Protein AF-A0A7S0AQM5-F1 (afdb_monomer)

Sequence (144 aa):
NDPLATKLRKLFSTRGVDLSGVPFLYSSQKPQRKLLPLSDEQRLNPEEFGNVAGFRLRVMPVLGTQPALAGITLAMQALVEMGKCADMRPRPAPPPKRATVEAYLERMRKREARRAGGRVCRLDVTVAEASFLVQDVWHGRSAL

Organism: NCBI:txid73915

Foldseek 3Di:
DDPVVVVVVVVCVVVVHDCPPPDDDDDPDDDPDDDDDDDPVCVVPQQVPDPDHPDGRPPDVPPDPVVVVVVVVVVVVVVCVVVVPPDPDPDQDPQDDLVVLVVVVVVVQVVVCVVVVNPRDPPPADSVNSSCCCGVVQSVHDPD

pLDDT: mean 80.96, std 8.83, range [55.22, 93.25]

Structure (mmCIF, N/CA/C/O backbone):
data_AF-A0A7S0AQM5-F1
#
_entry.id   AF-A0A7S0AQM5-F1
#
loop_
_atom_site.group_PDB
_atom_site.id
_atom_site.type_symbol
_atom_site.label_atom_id
_atom_site.label_alt_id
_atom_site.label_comp_id
_atom_site.label_asym_id
_atom_site.label_entity_id
_atom_site.label_seq_id
_atom_site.pdbx_PDB_ins_code
_atom_site.Cartn_x
_atom_site.Cartn_y
_atom_site.Cartn_z
_atom_site.occupancy
_atom_site.B_iso_or_equiv
_atom_site.auth_seq_id
_atom_site.auth_comp_id
_atom_site.auth_asym_id
_atom_site.auth_atom_id
_atom_site.pdbx_PDB_model_num
ATOM 1 N N . ASN A 1 1 ? 1.525 1.355 1.816 1.00 61.94 1 ASN A N 1
ATOM 2 C CA . ASN A 1 1 ? 1.233 2.216 2.988 1.00 61.94 1 ASN A CA 1
ATOM 3 C C . ASN A 1 1 ? -0.112 1.884 3.625 1.00 61.94 1 ASN A C 1
ATOM 5 O O . ASN A 1 1 ? -0.770 2.781 4.128 1.00 61.94 1 ASN A O 1
ATOM 9 N N . ASP A 1 2 ? -0.495 0.606 3.664 1.00 74.62 2 ASP A N 1
ATOM 10 C CA . ASP A 1 2 ? -1.769 0.183 4.241 1.00 74.62 2 ASP A CA 1
ATOM 11 C C . ASP A 1 2 ? -1.514 -0.868 5.341 1.00 74.62 2 ASP A C 1
ATOM 13 O O . ASP A 1 2 ? -1.117 -2.006 5.042 1.00 74.62 2 ASP A O 1
ATOM 17 N N . PRO A 1 3 ? -1.667 -0.488 6.625 1.00 79.62 3 PRO A N 1
ATOM 18 C CA . PRO A 1 3 ? -1.512 -1.406 7.745 1.00 79.62 3 PRO A CA 1
ATOM 19 C C . PRO A 1 3 ? -2.530 -2.550 7.730 1.00 79.62 3 PRO A C 1
ATOM 21 O O . PRO A 1 3 ? -2.193 -3.649 8.170 1.00 79.62 3 PRO A O 1
ATOM 24 N N . LEU A 1 4 ? -3.747 -2.314 7.228 1.00 82.94 4 LEU A N 1
ATOM 25 C CA . LEU A 1 4 ? -4.797 -3.326 7.161 1.00 82.94 4 LEU A CA 1
ATOM 26 C C . LEU A 1 4 ? -4.429 -4.395 6.136 1.00 82.94 4 LEU A C 1
ATOM 28 O O . LEU A 1 4 ? -4.359 -5.567 6.495 1.00 82.94 4 LEU A O 1
ATOM 32 N N . ALA A 1 5 ? -4.081 -3.999 4.909 1.00 82.06 5 ALA A N 1
ATO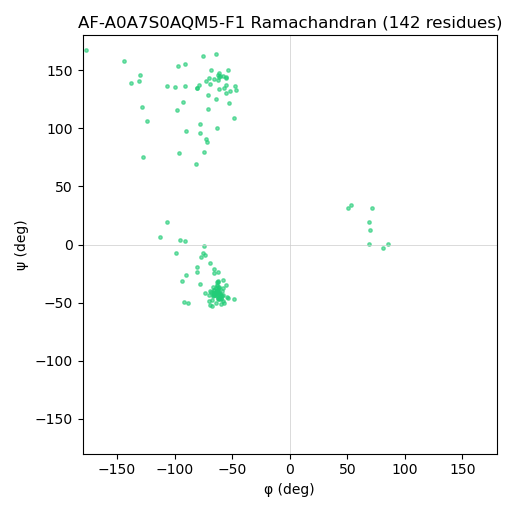M 33 C CA . ALA A 1 5 ? -3.661 -4.943 3.870 1.00 82.06 5 ALA A CA 1
ATOM 34 C C . ALA A 1 5 ? -2.447 -5.787 4.305 1.00 82.06 5 ALA A C 1
ATOM 36 O O . ALA A 1 5 ? -2.374 -6.985 4.040 1.00 82.06 5 ALA A O 1
ATOM 37 N N . THR A 1 6 ? -1.507 -5.178 5.036 1.00 82.94 6 THR A N 1
ATOM 38 C CA . THR A 1 6 ? -0.337 -5.885 5.586 1.00 82.94 6 THR A CA 1
ATOM 39 C C . THR A 1 6 ? -0.734 -6.906 6.657 1.00 82.94 6 THR A C 1
ATOM 41 O O . THR A 1 6 ? -0.192 -8.011 6.683 1.00 82.94 6 THR A O 1
ATOM 44 N N . LYS A 1 7 ? -1.674 -6.558 7.546 1.00 87.25 7 LYS A N 1
ATOM 45 C CA . LYS A 1 7 ? -2.203 -7.481 8.561 1.00 87.25 7 LYS A CA 1
ATOM 46 C C . LYS A 1 7 ? -2.990 -8.626 7.927 1.00 87.25 7 LYS A C 1
ATOM 48 O O . LYS A 1 7 ? -2.780 -9.764 8.330 1.00 87.25 7 LYS A O 1
ATOM 53 N N . LEU A 1 8 ? -3.833 -8.337 6.934 1.00 88.06 8 LEU A N 1
ATOM 54 C CA . LEU A 1 8 ? -4.602 -9.349 6.209 1.00 88.06 8 LEU A CA 1
ATOM 55 C C . LEU A 1 8 ? -3.672 -10.351 5.524 1.00 88.06 8 LEU A C 1
ATOM 57 O O . LEU A 1 8 ? -3.789 -11.540 5.792 1.00 88.06 8 LEU A O 1
ATOM 61 N N . ARG A 1 9 ? -2.682 -9.890 4.747 1.00 85.00 9 ARG A N 1
ATOM 62 C CA . ARG A 1 9 ? -1.698 -10.788 4.112 1.00 85.00 9 ARG A CA 1
ATOM 63 C C . ARG A 1 9 ? -1.015 -11.718 5.113 1.00 85.00 9 ARG A C 1
ATOM 65 O O . ARG A 1 9 ? -0.946 -12.918 4.877 1.00 85.00 9 ARG A O 1
ATOM 72 N N . LYS A 1 10 ? -0.567 -11.190 6.259 1.00 87.62 10 LYS A N 1
ATOM 73 C CA . LYS A 1 10 ? 0.024 -12.015 7.326 1.00 87.62 10 LYS A CA 1
ATOM 74 C C . LYS A 1 10 ? -0.968 -13.032 7.885 1.00 87.62 10 LYS A C 1
ATOM 76 O O . LYS A 1 10 ? -0.608 -14.192 8.025 1.00 87.62 10 LYS A O 1
ATOM 81 N N . LEU A 1 11 ? -2.195 -12.607 8.185 1.00 91.06 11 LEU A N 1
ATOM 82 C CA . LEU A 1 11 ? -3.239 -13.473 8.730 1.00 91.06 11 LEU A CA 1
ATOM 83 C C . LEU A 1 11 ? -3.570 -14.632 7.778 1.00 91.06 11 LEU A C 1
ATOM 85 O O . LEU A 1 11 ? -3.626 -15.783 8.206 1.00 91.06 11 LEU A O 1
ATOM 89 N N . PHE A 1 12 ? -3.760 -14.345 6.492 1.00 90.12 12 PHE A N 1
ATOM 90 C CA . PHE A 1 12 ? -4.061 -15.367 5.490 1.00 90.12 12 PHE A CA 1
ATOM 91 C C . PHE A 1 12 ? -2.867 -16.289 5.238 1.00 90.12 12 PHE A C 1
ATOM 93 O O . PHE A 1 12 ? -3.039 -17.505 5.239 1.00 90.12 12 PHE A O 1
ATOM 100 N N . SER A 1 13 ? -1.652 -15.738 5.177 1.00 87.06 13 SER A N 1
ATOM 101 C CA . SER A 1 13 ? -0.421 -16.528 5.084 1.00 87.06 13 SER A CA 1
ATOM 102 C C . SER A 1 13 ? -0.265 -17.496 6.264 1.00 87.06 13 SER A C 1
ATOM 104 O O . SER A 1 13 ? 0.014 -18.671 6.049 1.00 87.06 13 SER A O 1
ATOM 106 N N . THR A 1 14 ? -0.542 -17.064 7.502 1.00 91.50 14 THR A N 1
ATOM 107 C CA . THR A 1 14 ? -0.510 -17.964 8.674 1.00 91.50 14 THR A CA 1
ATOM 108 C C . TH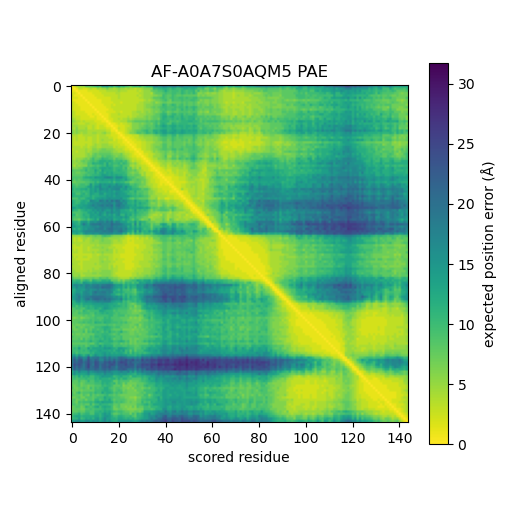R A 1 14 ? -1.577 -19.056 8.645 1.00 91.50 14 THR A C 1
ATOM 110 O O . THR A 1 14 ? -1.425 -20.071 9.314 1.00 91.50 14 THR A O 1
ATOM 113 N N . ARG A 1 15 ? -2.653 -18.860 7.877 1.00 93.25 15 ARG A N 1
ATOM 114 C CA . ARG A 1 15 ? -3.730 -19.840 7.689 1.00 93.25 15 ARG A CA 1
ATOM 115 C C . ARG A 1 15 ? -3.542 -20.699 6.435 1.00 93.25 15 ARG A C 1
ATOM 117 O O . ARG A 1 15 ? -4.426 -21.485 6.125 1.00 93.25 15 ARG A O 1
ATOM 124 N N . GLY A 1 16 ? -2.429 -20.541 5.713 1.00 91.81 16 GLY A N 1
ATOM 125 C CA . GLY A 1 16 ? -2.159 -21.276 4.475 1.00 91.81 16 GLY A CA 1
ATOM 126 C C . GLY A 1 16 ? -3.060 -20.884 3.299 1.00 91.81 16 GLY A C 1
ATOM 127 O O . GLY A 1 16 ? -3.193 -21.658 2.359 1.00 91.81 16 GLY A O 1
ATOM 128 N N . VAL A 1 17 ? -3.694 -19.708 3.346 1.00 90.19 17 VAL A N 1
ATOM 129 C CA . VAL A 1 17 ? -4.556 -19.211 2.264 1.00 90.19 17 VAL A CA 1
ATOM 130 C C . VAL A 1 17 ? -3.730 -18.351 1.315 1.00 90.19 17 VAL A C 1
ATOM 132 O O . VAL A 1 17 ? -3.144 -17.349 1.739 1.00 90.19 17 VAL A O 1
ATOM 135 N N . ASP A 1 18 ? -3.716 -18.725 0.037 1.00 85.69 18 ASP A N 1
ATOM 136 C CA . ASP A 1 18 ? -3.095 -17.929 -1.019 1.00 85.69 18 ASP A CA 1
ATOM 137 C C . ASP A 1 18 ? -4.029 -16.796 -1.477 1.00 85.69 18 ASP A C 1
ATOM 139 O O . ASP A 1 18 ? -5.224 -16.991 -1.690 1.00 85.69 18 ASP A O 1
ATOM 143 N N . LEU A 1 19 ? -3.466 -15.596 -1.611 1.00 82.50 19 LEU A N 1
ATOM 144 C CA . LEU A 1 19 ? -4.155 -14.386 -2.064 1.00 82.50 19 LEU A CA 1
ATOM 145 C C . LEU A 1 19 ? -3.653 -13.910 -3.435 1.00 82.50 19 LEU A C 1
ATOM 147 O O . LEU A 1 19 ? -4.040 -12.827 -3.870 1.00 82.50 19 LEU A O 1
ATOM 151 N N . SER A 1 20 ? -2.784 -14.674 -4.104 1.00 79.62 20 SER A N 1
ATOM 152 C CA . SER A 1 20 ? -2.159 -14.304 -5.381 1.00 79.62 20 SER A CA 1
ATOM 153 C C . SER A 1 20 ? -3.170 -13.947 -6.479 1.00 79.62 20 SER A C 1
ATOM 155 O O . SER A 1 20 ? -2.929 -13.020 -7.250 1.00 79.62 20 SER A O 1
ATOM 157 N N . GLY A 1 21 ? -4.322 -14.622 -6.507 1.00 79.19 21 GLY A N 1
ATOM 158 C CA . GLY A 1 21 ? -5.412 -14.370 -7.455 1.00 79.19 21 GLY A CA 1
ATOM 159 C C . GLY A 1 21 ? -6.473 -13.371 -6.985 1.00 79.19 21 GLY A C 1
ATOM 160 O O . GLY A 1 21 ? -7.460 -13.174 -7.685 1.00 79.19 21 GLY A O 1
ATOM 161 N N . VAL A 1 22 ? -6.323 -12.765 -5.802 1.00 83.69 22 VAL A N 1
ATOM 162 C CA . VAL A 1 22 ? -7.350 -11.880 -5.233 1.00 83.69 22 VAL A CA 1
ATOM 163 C C . VAL A 1 22 ? -6.999 -10.417 -5.522 1.00 83.69 22 VAL A C 1
ATOM 165 O O . VAL A 1 22 ? -5.997 -9.916 -4.994 1.00 83.69 22 VAL A O 1
ATOM 168 N N . PRO A 1 23 ? -7.810 -9.687 -6.315 1.00 80.38 23 PRO A N 1
ATOM 169 C CA . PRO A 1 23 ? -7.560 -8.278 -6.574 1.00 80.38 23 PRO A CA 1
ATOM 170 C C . PRO A 1 23 ? -7.711 -7.464 -5.286 1.00 80.38 23 PRO A C 1
ATOM 172 O O . PRO A 1 23 ? -8.583 -7.712 -4.452 1.00 80.38 23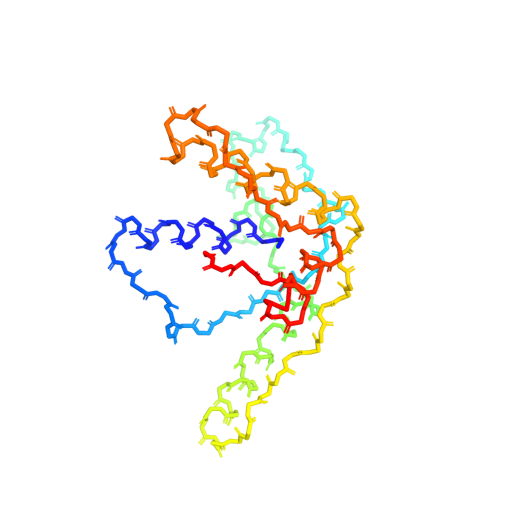 PRO A O 1
ATOM 175 N N . PHE A 1 24 ? -6.853 -6.458 -5.120 1.00 81.62 24 PHE A N 1
ATOM 176 C CA . PHE A 1 24 ? -6.891 -5.562 -3.971 1.00 81.62 24 PHE A CA 1
ATOM 177 C C . PHE A 1 24 ? -6.840 -4.106 -4.416 1.00 81.62 24 PHE A C 1
ATOM 179 O O . PHE A 1 24 ? -6.067 -3.724 -5.296 1.00 81.62 24 PHE A O 1
ATOM 186 N N . LEU A 1 25 ? -7.623 -3.273 -3.736 1.00 84.00 25 LEU A N 1
ATOM 187 C CA . LEU A 1 25 ? -7.591 -1.830 -3.898 1.00 84.00 25 LEU A CA 1
ATOM 188 C C . LEU A 1 25 ? -6.921 -1.189 -2.684 1.00 84.00 25 LEU A C 1
ATOM 190 O O . LEU A 1 25 ? -7.193 -1.554 -1.543 1.00 84.00 25 LEU A O 1
ATOM 194 N N . TYR A 1 26 ? -6.047 -0.217 -2.929 1.00 82.69 26 TYR A N 1
ATOM 195 C CA . TYR A 1 26 ? -5.402 0.561 -1.878 1.00 82.69 26 TYR A CA 1
ATOM 196 C C . TYR A 1 26 ? -5.209 2.010 -2.317 1.00 82.69 26 TYR A C 1
ATOM 198 O O . TYR A 1 26 ? -5.122 2.309 -3.507 1.00 82.69 26 TYR A O 1
ATOM 206 N N . SER A 1 27 ? -5.070 2.906 -1.340 1.00 79.62 27 SER A N 1
ATOM 207 C CA . SER A 1 27 ? -4.652 4.286 -1.581 1.00 79.62 27 SER A CA 1
ATOM 208 C C . SER A 1 27 ? -3.166 4.459 -1.268 1.00 79.62 27 SER A C 1
ATOM 210 O O . SER A 1 27 ? -2.656 3.979 -0.250 1.00 79.62 27 SER A O 1
ATOM 212 N N . SER A 1 28 ? -2.447 5.159 -2.145 1.00 77.19 28 SER A N 1
ATOM 213 C CA . SER A 1 28 ? -1.062 5.576 -1.897 1.00 77.19 28 SER A CA 1
ATOM 214 C C . SER A 1 28 ? -0.971 6.786 -0.956 1.00 77.19 28 SER A C 1
ATOM 216 O O . SER A 1 28 ? 0.122 7.099 -0.468 1.00 77.19 28 SER A O 1
ATOM 218 N N . GLN A 1 29 ? -2.103 7.440 -0.664 1.00 78.56 29 GLN A N 1
ATOM 219 C CA . GLN A 1 29 ? -2.183 8.608 0.205 1.00 78.56 29 GLN A CA 1
ATOM 220 C C . GLN A 1 29 ? -1.726 8.270 1.627 1.00 78.56 29 GLN A C 1
ATOM 222 O O . GLN A 1 29 ? -2.115 7.263 2.219 1.00 78.56 29 GLN A O 1
ATOM 227 N N . LYS A 1 30 ? -0.889 9.138 2.202 1.00 75.88 30 LYS A N 1
ATOM 228 C CA . LYS A 1 30 ? -0.484 9.018 3.605 1.00 75.88 30 LYS A CA 1
ATOM 229 C C . LYS A 1 30 ? -1.579 9.598 4.510 1.00 75.88 30 LYS A C 1
ATOM 231 O O . LYS A 1 30 ? -2.041 10.705 4.231 1.00 75.88 30 LYS A O 1
ATOM 236 N N . PRO A 1 3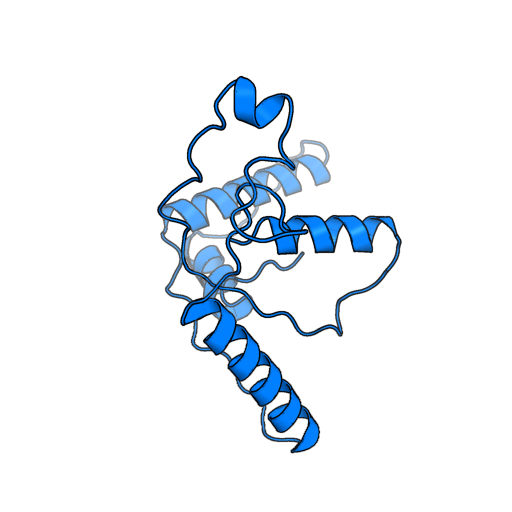1 ? -1.958 8.914 5.605 1.00 76.75 31 PRO A N 1
ATOM 237 C CA . PRO A 1 31 ? -2.907 9.463 6.565 1.00 76.75 31 PRO A CA 1
ATOM 238 C C . PRO A 1 31 ? -2.308 10.710 7.225 1.00 76.75 31 PRO A C 1
ATOM 240 O O . PRO A 1 31 ? -1.203 10.660 7.765 1.00 76.75 31 PRO A O 1
ATOM 243 N N . GLN A 1 32 ? -3.026 11.831 7.163 1.00 80.00 32 GLN A N 1
ATOM 244 C CA . GLN A 1 32 ? -2.546 13.114 7.692 1.00 80.00 32 GLN A CA 1
ATOM 245 C C . GLN A 1 32 ? -2.918 13.341 9.160 1.00 80.00 32 GLN A C 1
ATOM 247 O O . GLN A 1 32 ? -2.242 14.086 9.866 1.00 80.00 32 GLN A O 1
ATOM 252 N N . ARG A 1 33 ? -4.002 12.720 9.632 1.00 79.81 33 ARG A N 1
ATOM 253 C CA . ARG A 1 33 ? -4.545 12.922 10.978 1.00 79.81 33 ARG A CA 1
ATOM 254 C C . ARG A 1 33 ? -4.783 11.579 11.653 1.00 79.81 33 ARG A C 1
ATOM 256 O O . ARG A 1 33 ? -5.121 10.594 10.999 1.00 79.81 33 ARG A O 1
ATOM 263 N N . LYS A 1 34 ? -4.586 11.552 12.969 1.00 78.75 34 LYS A N 1
ATOM 264 C CA . LYS A 1 34 ? -4.986 10.437 13.830 1.00 78.75 34 LYS A CA 1
ATOM 265 C C . LYS A 1 34 ? -6.334 10.765 14.462 1.00 78.75 34 LYS A C 1
ATOM 267 O O . LYS A 1 34 ? -6.659 11.936 14.644 1.00 78.75 34 LYS A O 1
ATOM 272 N N . LEU A 1 35 ? -7.086 9.726 14.807 1.00 79.25 35 LEU A N 1
ATOM 273 C CA . LEU A 1 35 ? -8.291 9.866 15.618 1.00 79.25 35 LEU A CA 1
ATOM 274 C C . LEU A 1 35 ? -7.915 10.430 16.994 1.00 79.25 35 LEU A C 1
ATOM 276 O O . LEU A 1 35 ? -6.878 10.055 17.551 1.00 79.25 35 LEU A O 1
ATOM 280 N N . LEU A 1 36 ? -8.754 11.317 17.527 1.00 82.88 36 LEU A N 1
ATOM 281 C CA . LEU A 1 36 ? -8.564 11.890 18.859 1.00 82.88 36 LEU A CA 1
ATOM 282 C C . LEU A 1 36 ? -8.579 10.792 19.933 1.00 82.88 36 LEU A C 1
ATOM 284 O O . LEU A 1 36 ? -9.308 9.804 19.769 1.00 82.88 36 LEU A O 1
ATOM 288 N N . PRO A 1 37 ? -7.782 10.920 21.015 1.00 84.88 37 PRO A N 1
ATOM 289 C CA . PRO A 1 37 ? -7.831 10.007 22.156 1.00 84.88 37 PRO A CA 1
ATOM 290 C C . PRO A 1 37 ? -9.258 9.927 22.727 1.00 84.88 37 PRO A C 1
ATOM 292 O O . PRO A 1 37 ? -9.977 10.917 22.706 1.00 84.88 37 PRO A O 1
ATOM 295 N N . LEU A 1 38 ? -9.673 8.738 23.178 1.00 85.62 38 LEU A N 1
ATOM 296 C CA . LEU A 1 38 ? -10.924 8.578 23.919 1.00 85.62 38 LEU A CA 1
ATOM 297 C C . LEU A 1 38 ? -10.711 9.171 25.305 1.00 85.62 38 LEU A C 1
ATOM 299 O O . LEU A 1 38 ? -9.635 8.945 25.876 1.00 85.62 38 LEU A O 1
ATOM 303 N N . SER A 1 39 ? -11.725 9.858 25.824 1.00 88.25 39 SER A N 1
ATOM 304 C CA . SER A 1 39 ? -11.798 10.180 27.249 1.00 88.25 39 SER A CA 1
ATOM 305 C C . SER A 1 39 ? -11.918 8.899 28.082 1.00 88.25 39 SER A C 1
ATOM 307 O O . SER A 1 39 ? -12.227 7.827 27.552 1.00 88.25 39 SER A O 1
ATOM 309 N N . ASP A 1 40 ? -11.663 8.994 29.385 1.00 89.69 40 ASP A N 1
ATOM 310 C CA . ASP A 1 40 ? -11.753 7.835 30.279 1.00 89.69 40 ASP A CA 1
ATOM 311 C C . ASP A 1 40 ? -13.187 7.284 30.357 1.00 89.69 40 ASP A C 1
ATOM 313 O O . ASP A 1 40 ? -13.382 6.071 30.311 1.00 89.69 40 ASP A O 1
ATOM 317 N N . GLU A 1 41 ? -14.193 8.159 30.317 1.00 87.88 41 GLU A N 1
ATOM 318 C CA . GLU A 1 41 ? -15.615 7.788 30.235 1.00 87.88 41 GLU A CA 1
ATOM 319 C C . GLU A 1 41 ? -15.937 7.008 28.951 1.00 87.88 41 GLU A C 1
ATOM 321 O O . GLU A 1 41 ? -16.547 5.940 28.992 1.00 87.88 41 GLU A O 1
ATOM 326 N N . GLN A 1 42 ? -15.440 7.481 27.802 1.00 85.75 42 GLN A N 1
ATOM 327 C CA . GLN A 1 42 ? -15.623 6.812 26.509 1.00 85.75 42 GLN A CA 1
ATOM 328 C C . GLN A 1 42 ? -14.918 5.455 26.427 1.00 85.75 42 GLN A C 1
ATOM 330 O O . GLN A 1 42 ? -15.278 4.621 25.597 1.00 85.75 42 GLN A O 1
ATOM 335 N N . ARG A 1 43 ? -13.872 5.237 27.232 1.00 84.88 43 ARG A N 1
ATOM 336 C CA . ARG A 1 43 ? -13.206 3.932 27.328 1.00 84.88 43 ARG A CA 1
ATOM 337 C C . ARG A 1 43 ? -13.998 2.950 28.175 1.00 84.88 43 ARG A C 1
ATOM 339 O O . ARG A 1 43 ? -13.933 1.761 27.879 1.00 84.88 43 ARG A O 1
ATOM 346 N N . LEU A 1 44 ? -14.688 3.438 29.205 1.00 88.25 44 LEU A N 1
ATOM 347 C CA . LEU A 1 44 ? -15.465 2.609 30.118 1.00 88.25 44 LEU A CA 1
ATOM 348 C C . LEU A 1 44 ? -16.704 2.039 29.415 1.00 88.2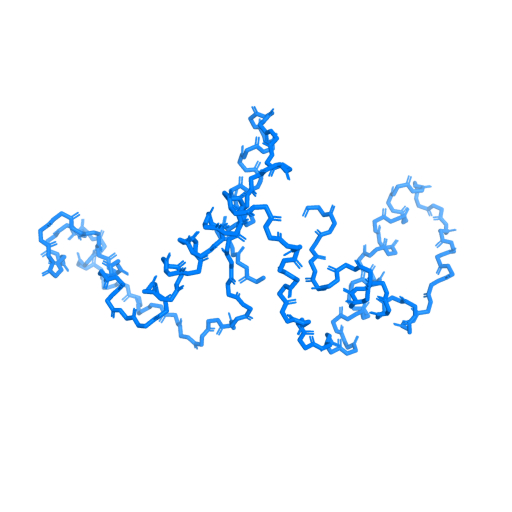5 44 LEU A C 1
ATOM 350 O O . LEU A 1 44 ? -16.886 0.826 29.428 1.00 88.25 44 LEU A O 1
ATOM 354 N N . ASN A 1 45 ? -17.464 2.894 28.716 1.00 85.50 45 ASN A N 1
ATOM 355 C CA . ASN A 1 45 ? -18.687 2.511 27.998 1.00 85.50 45 ASN A CA 1
ATOM 356 C C . ASN A 1 45 ? -18.670 2.960 26.523 1.00 85.50 45 ASN A C 1
ATOM 358 O O . ASN A 1 45 ? -19.374 3.894 26.141 1.00 85.50 45 ASN A O 1
ATOM 362 N N . PRO A 1 46 ? -17.909 2.299 25.632 1.00 81.19 46 PRO A N 1
ATOM 363 C CA . PRO A 1 46 ? -17.747 2.759 24.253 1.00 81.19 46 PRO A CA 1
ATOM 364 C C . PRO A 1 46 ? -19.010 2.645 23.383 1.00 81.19 46 PRO A C 1
ATOM 366 O O . PRO A 1 46 ? -19.063 3.197 22.283 1.00 81.19 46 PRO A O 1
ATOM 369 N N . GLU A 1 47 ? -20.002 1.876 23.820 1.00 80.88 47 GLU A N 1
ATOM 370 C CA . GLU A 1 47 ? -21.237 1.650 23.066 1.00 80.88 47 GLU A CA 1
ATOM 371 C C . GLU A 1 47 ? -22.231 2.810 23.228 1.00 80.88 47 GLU A C 1
ATOM 373 O O . GLU A 1 47 ? -23.030 3.060 22.330 1.00 80.88 47 GLU A O 1
ATOM 378 N N . GLU A 1 48 ? -22.122 3.579 24.317 1.00 81.88 48 GLU A N 1
ATOM 379 C CA . GLU A 1 48 ? -23.038 4.679 24.652 1.00 81.88 48 GLU A CA 1
ATOM 380 C C . GLU A 1 48 ? -22.732 5.980 23.894 1.00 81.88 48 GLU A C 1
ATOM 382 O O . GLU A 1 48 ? -23.603 6.834 23.752 1.00 81.88 48 GLU A O 1
ATOM 387 N N . PHE A 1 49 ? -21.516 6.134 23.359 1.00 80.19 49 PHE A N 1
ATOM 388 C CA . PHE A 1 49 ? -21.099 7.345 22.632 1.00 80.19 49 PHE A CA 1
ATOM 389 C C . PHE A 1 49 ? -21.014 7.136 21.110 1.00 80.19 49 PHE A C 1
ATOM 391 O O . PHE A 1 49 ? -20.321 7.879 20.408 1.00 80.19 49 PHE A O 1
ATOM 398 N N . GLY A 1 50 ? -21.665 6.098 20.578 1.00 74.81 50 GLY A N 1
ATOM 399 C CA . GLY A 1 50 ? -21.792 5.899 19.137 1.00 74.81 50 GLY A CA 1
ATOM 400 C C . GLY A 1 50 ? -22.746 6.926 18.518 1.00 74.81 50 GLY A C 1
ATOM 401 O O . GLY A 1 50 ? -23.884 7.053 18.950 1.00 74.81 50 GLY A O 1
ATOM 402 N N . ASN A 1 51 ? -22.317 7.626 17.461 1.00 72.88 51 ASN A N 1
ATOM 403 C CA . ASN A 1 51 ? -23.180 8.585 16.746 1.00 72.88 51 ASN A CA 1
ATOM 404 C C . ASN A 1 51 ? -24.415 7.922 16.101 1.00 72.88 51 ASN A C 1
ATOM 406 O O . ASN A 1 51 ? -25.390 8.599 15.791 1.00 72.88 51 ASN A O 1
ATOM 410 N N . VAL A 1 52 ? -24.341 6.615 15.832 1.00 74.31 52 VAL A N 1
ATOM 411 C CA . VAL A 1 52 ? -25.393 5.803 15.211 1.00 74.31 52 VAL A CA 1
ATOM 412 C C . VAL A 1 52 ? -25.466 4.475 15.961 1.00 74.31 52 VAL A C 1
ATOM 414 O O . VAL A 1 52 ? -24.426 3.893 16.283 1.00 74.31 52 VAL A O 1
ATOM 417 N N . ALA A 1 53 ? -26.678 3.979 16.218 1.00 72.62 53 ALA A N 1
ATOM 418 C CA . ALA A 1 53 ? -26.888 2.700 16.893 1.00 72.62 53 ALA A CA 1
ATOM 419 C C . ALA A 1 53 ? -26.150 1.555 16.169 1.00 72.62 53 ALA A C 1
ATOM 421 O O . ALA A 1 53 ? -26.240 1.415 14.949 1.00 72.62 53 ALA A O 1
ATOM 422 N N . GLY A 1 54 ? -25.393 0.751 16.923 1.00 71.00 54 GLY A N 1
ATOM 423 C CA . GLY A 1 54 ? -24.607 -0.374 16.398 1.00 71.00 54 GLY A CA 1
ATOM 424 C C . GLY A 1 54 ? -23.251 -0.005 15.778 1.00 71.00 54 GLY A C 1
ATOM 425 O O . GLY A 1 54 ? -22.498 -0.901 15.392 1.00 71.00 54 GLY A O 1
ATOM 426 N N . PHE A 1 55 ? -22.893 1.281 15.702 1.00 69.75 55 PHE A N 1
ATOM 427 C CA . PHE A 1 55 ? -21.571 1.698 15.232 1.00 69.75 55 PHE A CA 1
ATOM 428 C C . PHE A 1 55 ? -20.579 1.820 16.384 1.00 69.75 55 PHE A C 1
ATOM 430 O O . PHE A 1 55 ? -20.858 2.397 17.431 1.00 69.75 55 PHE A O 1
ATOM 437 N N . ARG A 1 56 ? -19.365 1.309 16.158 1.00 74.69 56 ARG A N 1
ATOM 438 C CA . ARG A 1 56 ? -18.269 1.437 17.120 1.00 74.69 56 ARG A CA 1
ATOM 439 C C . ARG A 1 56 ? -17.809 2.890 17.208 1.00 74.69 56 ARG A C 1
ATOM 441 O O . ARG A 1 56 ? -17.592 3.544 16.186 1.00 74.69 56 ARG A O 1
ATOM 448 N N . LEU A 1 57 ? -17.551 3.352 18.427 1.00 75.62 57 LEU A N 1
ATOM 449 C CA . LEU A 1 57 ? -16.890 4.627 18.708 1.00 75.62 57 LEU A CA 1
ATOM 450 C C . LEU A 1 57 ? -15.629 4.795 17.832 1.00 75.62 57 LEU A C 1
ATOM 452 O O . LEU A 1 57 ? -14.813 3.879 17.709 1.00 75.62 57 LEU A O 1
ATOM 456 N N . ARG A 1 58 ? -15.471 5.977 17.216 1.00 72.25 58 ARG A N 1
ATOM 457 C CA . ARG A 1 58 ? -14.422 6.337 16.229 1.00 72.25 58 ARG A CA 1
ATOM 458 C C . ARG A 1 58 ? -14.491 5.654 14.859 1.00 72.25 58 ARG A C 1
ATOM 460 O O . ARG A 1 58 ? -13.648 5.943 14.008 1.00 72.25 58 ARG A O 1
ATOM 467 N N . VAL A 1 59 ? -15.474 4.797 14.612 1.00 69.25 59 VAL A N 1
ATOM 468 C CA . VAL A 1 59 ? -15.813 4.342 13.263 1.00 69.25 59 VAL A CA 1
ATOM 469 C C . VAL A 1 59 ? -16.951 5.227 12.781 1.00 69.25 59 VAL A C 1
ATOM 471 O O . VAL A 1 59 ? -18.118 4.858 12.840 1.00 69.25 59 VAL A O 1
ATOM 474 N N . MET A 1 60 ? -16.611 6.439 12.338 1.00 59.09 60 MET A N 1
ATOM 475 C CA . MET A 1 60 ? -17.566 7.208 11.542 1.00 59.09 60 MET A CA 1
ATOM 476 C C . MET A 1 60 ? -17.946 6.349 10.330 1.00 59.09 60 MET A C 1
ATOM 478 O O . MET A 1 60 ? -17.030 5.789 9.709 1.00 59.09 60 MET A O 1
ATOM 482 N N . PRO A 1 61 ? -19.239 6.236 9.964 1.00 60.34 61 PRO A N 1
ATOM 483 C CA . PRO A 1 61 ? -19.584 5.725 8.650 1.00 60.34 61 PRO A CA 1
ATOM 484 C C . PRO A 1 61 ? -18.788 6.573 7.667 1.00 60.34 61 PRO A C 1
ATOM 486 O O . PRO A 1 61 ? -18.822 7.805 7.732 1.00 60.34 61 PRO A O 1
ATOM 489 N N . VAL A 1 62 ? -17.950 5.920 6.863 1.00 64.88 62 VAL A N 1
ATOM 490 C CA . VAL A 1 62 ? -17.041 6.634 5.974 1.00 64.88 62 VAL A CA 1
ATOM 491 C C . VAL A 1 62 ? -17.895 7.174 4.829 1.00 64.88 62 VAL A C 1
ATOM 493 O O . VAL A 1 62 ? -18.025 6.574 3.770 1.00 64.88 62 VAL A O 1
ATOM 496 N N . LEU A 1 63 ? -18.572 8.283 5.100 1.00 57.38 63 LEU A N 1
ATOM 497 C CA . LEU A 1 63 ? -19.399 9.023 4.170 1.00 57.38 63 LEU A CA 1
ATOM 498 C C . LEU A 1 63 ? -18.463 10.039 3.532 1.00 57.38 63 LEU A C 1
ATOM 500 O O . LEU A 1 63 ? -18.094 11.043 4.136 1.00 57.38 63 LEU A O 1
ATOM 504 N N . GLY A 1 64 ? -17.966 9.712 2.344 1.00 73.88 64 GLY A N 1
ATOM 505 C CA . GLY A 1 64 ? -16.999 10.558 1.668 1.00 73.88 64 GLY A CA 1
ATOM 506 C C . GLY A 1 64 ? -16.615 10.040 0.295 1.00 73.88 64 GLY A C 1
ATOM 507 O O . GLY A 1 64 ? -16.872 8.894 -0.072 1.00 73.88 64 GLY A O 1
ATOM 508 N N . THR A 1 65 ? -15.948 10.903 -0.461 1.00 83.31 65 THR A N 1
ATOM 509 C CA . THR A 1 65 ? -15.522 10.627 -1.836 1.00 83.31 65 THR A CA 1
ATOM 510 C C . THR A 1 65 ? -14.547 9.454 -1.929 1.00 83.31 65 THR A C 1
ATOM 512 O O . THR A 1 65 ? -14.576 8.727 -2.912 1.00 83.31 65 THR A O 1
ATOM 515 N N . GLN A 1 66 ? -13.714 9.227 -0.908 1.00 84.31 66 GLN A N 1
ATOM 516 C CA . GLN A 1 66 ? -12.693 8.172 -0.926 1.00 84.31 66 GLN A CA 1
ATOM 517 C C . GLN A 1 66 ? -13.296 6.748 -0.909 1.00 84.31 66 GLN A C 1
ATOM 519 O O . GLN A 1 66 ? -12.981 5.980 -1.816 1.00 84.31 66 GLN A O 1
ATOM 524 N N . PRO A 1 67 ? -14.189 6.369 0.030 1.00 85.81 67 PRO A N 1
ATOM 525 C CA . PRO A 1 67 ? -14.895 5.083 -0.038 1.00 85.81 67 PRO A CA 1
ATOM 526 C C . PRO A 1 67 ? -15.789 4.928 -1.264 1.00 85.81 67 PRO A C 1
ATOM 528 O O . PRO A 1 67 ? -15.832 3.844 -1.840 1.00 85.81 67 PRO A O 1
ATOM 531 N N . ALA A 1 68 ? -16.476 5.996 -1.686 1.00 89.00 68 ALA A N 1
ATOM 532 C CA . ALA A 1 68 ? -17.303 5.956 -2.889 1.00 89.00 68 ALA A CA 1
ATOM 533 C C . ALA A 1 68 ? -16.450 5.638 -4.129 1.00 89.00 68 ALA A C 1
ATOM 535 O O . ALA A 1 68 ? -16.763 4.720 -4.884 1.00 89.00 68 ALA A O 1
ATOM 536 N N . LEU A 1 69 ? -15.312 6.323 -4.284 1.00 89.94 69 LEU A N 1
ATOM 537 C CA . LEU A 1 69 ? -14.349 6.056 -5.349 1.00 89.94 69 LEU A CA 1
ATOM 538 C C . LEU A 1 69 ? -13.776 4.641 -5.249 1.00 89.94 69 LEU A C 1
ATOM 540 O O . LEU A 1 69 ? -13.568 3.996 -6.275 1.00 89.94 69 LEU A O 1
ATOM 544 N N . ALA A 1 70 ? -13.557 4.137 -4.031 1.00 88.56 70 ALA A N 1
ATOM 545 C CA . ALA A 1 70 ? -13.100 2.773 -3.834 1.00 88.56 70 ALA A CA 1
ATOM 546 C C . ALA A 1 70 ? -14.118 1.745 -4.354 1.00 88.56 70 ALA A C 1
ATOM 548 O O . ALA A 1 70 ? -13.745 0.843 -5.102 1.00 88.56 70 ALA A O 1
ATOM 549 N N . GLY A 1 71 ? -15.402 1.928 -4.036 1.00 90.56 71 GLY A N 1
ATOM 550 C CA . GLY A 1 71 ? -16.485 1.089 -4.552 1.00 90.56 71 GLY A CA 1
ATOM 551 C C . GLY A 1 71 ? -16.605 1.148 -6.077 1.00 90.56 71 GLY A C 1
ATOM 552 O O . GLY A 1 71 ? -16.653 0.107 -6.727 1.00 90.56 71 GLY A O 1
ATOM 553 N N . ILE A 1 72 ? -16.562 2.352 -6.657 1.00 91.31 72 ILE A N 1
ATOM 554 C CA . ILE A 1 72 ? -16.588 2.549 -8.117 1.00 91.31 72 ILE A CA 1
ATOM 555 C C . ILE A 1 72 ? -15.394 1.860 -8.788 1.00 91.31 72 ILE A C 1
ATOM 557 O O . ILE A 1 72 ? -15.561 1.195 -9.805 1.00 91.31 72 ILE A O 1
ATOM 561 N N . THR A 1 73 ? -14.197 1.971 -8.211 1.00 90.38 73 THR A N 1
ATOM 562 C CA . THR A 1 73 ? -12.986 1.345 -8.764 1.00 90.38 73 THR A CA 1
ATOM 563 C C . THR A 1 73 ? -13.089 -0.180 -8.753 1.00 90.38 73 THR A C 1
ATOM 565 O O . THR A 1 73 ? -12.722 -0.821 -9.735 1.00 90.38 73 THR A O 1
ATOM 568 N N . LEU A 1 74 ? -13.625 -0.770 -7.679 1.00 89.94 74 LEU A N 1
ATOM 569 C CA . LEU A 1 74 ? -13.867 -2.215 -7.606 1.00 89.94 74 LEU A CA 1
ATOM 570 C C . LEU A 1 74 ? -14.918 -2.670 -8.628 1.00 89.94 74 LEU A C 1
ATOM 572 O O . LEU A 1 74 ? -14.706 -3.666 -9.315 1.00 89.94 74 LEU A O 1
ATOM 576 N N . ALA A 1 75 ? -16.018 -1.926 -8.772 1.00 91.56 75 ALA A N 1
ATOM 577 C CA . ALA A 1 75 ? -17.038 -2.218 -9.777 1.00 91.56 75 ALA A CA 1
ATOM 578 C C . ALA A 1 75 ? -16.462 -2.141 -11.201 1.00 91.56 75 ALA A C 1
ATOM 580 O O . ALA A 1 75 ? -16.713 -3.014 -12.028 1.00 91.56 75 ALA A O 1
ATOM 581 N N . MET A 1 76 ? -15.637 -1.128 -11.475 1.00 90.06 76 MET A N 1
ATOM 582 C CA . MET A 1 76 ? -14.979 -0.965 -12.768 1.00 90.06 76 MET A CA 1
ATOM 583 C C . MET A 1 76 ? -13.979 -2.089 -13.059 1.00 90.06 76 MET A C 1
ATOM 585 O O . MET A 1 76 ? -13.939 -2.577 -14.185 1.00 90.06 76 MET A O 1
ATOM 589 N N . GLN A 1 77 ? -13.223 -2.545 -12.057 1.00 87.38 77 GLN A N 1
ATOM 590 C CA . GLN A 1 77 ? -12.342 -3.706 -12.195 1.00 87.38 77 GLN A CA 1
ATOM 591 C C . GLN A 1 77 ? -13.131 -4.967 -12.577 1.00 87.38 77 GLN A C 1
ATOM 593 O O . GLN A 1 77 ? -12.754 -5.651 -13.525 1.00 87.38 77 GLN A O 1
ATOM 598 N N . ALA A 1 78 ? -14.260 -5.229 -11.912 1.00 88.81 78 ALA A N 1
ATOM 599 C CA . ALA A 1 78 ? -15.117 -6.367 -12.242 1.00 88.81 78 ALA A CA 1
ATOM 600 C C . ALA A 1 78 ? -15.671 -6.281 -13.677 1.00 88.81 78 ALA A C 1
ATOM 602 O O . ALA A 1 78 ? -15.698 -7.277 -14.396 1.00 88.81 78 ALA A O 1
ATOM 603 N N . LEU A 1 79 ? -16.077 -5.087 -14.128 1.00 89.88 79 LEU A N 1
ATOM 604 C CA . LEU A 1 79 ? -16.525 -4.871 -15.509 1.00 89.88 79 LEU A CA 1
ATOM 605 C C . LEU A 1 79 ? -15.412 -5.142 -16.530 1.00 89.88 79 LEU A C 1
ATOM 607 O O . LEU A 1 79 ? -15.673 -5.754 -17.563 1.00 89.88 79 LEU A O 1
ATOM 611 N N . VAL A 1 80 ? -14.180 -4.715 -16.244 1.00 87.75 80 VAL A N 1
ATOM 612 C CA . VAL A 1 80 ? -13.015 -4.957 -17.112 1.00 87.75 80 VAL A CA 1
ATOM 613 C C . VAL A 1 80 ? -12.686 -6.447 -17.199 1.00 87.75 80 VAL A C 1
ATOM 615 O O . VAL A 1 80 ? -12.466 -6.948 -18.302 1.00 87.75 80 VAL A O 1
ATOM 618 N N . GLU A 1 81 ? -12.730 -7.160 -16.071 1.00 86.31 81 GLU A N 1
ATOM 619 C CA . GLU A 1 81 ? -12.542 -8.614 -16.016 1.00 86.31 81 GLU A CA 1
ATOM 620 C C . GLU A 1 81 ? -13.618 -9.357 -16.822 1.00 86.31 81 GLU A C 1
ATOM 622 O O . GLU A 1 81 ? -13.294 -10.219 -17.640 1.00 86.31 81 GLU A O 1
ATOM 627 N N . MET A 1 82 ? -14.893 -8.980 -16.667 1.00 89.50 82 MET A N 1
ATOM 628 C CA . MET A 1 82 ? -15.999 -9.573 -17.431 1.00 89.50 82 MET A CA 1
ATOM 629 C C . MET A 1 82 ? -15.913 -9.262 -18.930 1.00 89.50 82 MET A C 1
ATOM 631 O O . MET A 1 82 ? -16.196 -10.124 -19.761 1.00 89.50 82 MET A O 1
ATOM 635 N N . GLY A 1 83 ? -15.509 -8.041 -19.283 1.00 90.31 83 GLY A N 1
ATOM 636 C CA . GLY A 1 83 ? -15.372 -7.592 -20.667 1.00 90.31 83 GLY A CA 1
ATOM 637 C C . GLY A 1 83 ? -14.137 -8.133 -21.388 1.00 90.31 83 GLY A C 1
ATOM 638 O O . GLY A 1 83 ? -14.010 -7.909 -22.590 1.00 90.31 83 GLY A O 1
ATOM 639 N N . LYS A 1 84 ? -13.224 -8.824 -20.685 1.00 85.44 84 LYS A N 1
ATOM 640 C CA . LYS A 1 84 ? -11.909 -9.251 -21.205 1.00 85.44 84 LYS A CA 1
ATOM 641 C C . LYS A 1 84 ? -11.130 -8.094 -21.850 1.00 85.44 84 LYS A C 1
ATOM 643 O O . LYS A 1 84 ? -10.377 -8.291 -22.805 1.00 85.44 84 LYS A O 1
ATOM 648 N N . CYS A 1 85 ? -11.339 -6.878 -21.346 1.00 77.50 85 CYS A N 1
ATOM 649 C CA . CYS A 1 85 ? -10.612 -5.699 -21.794 1.00 77.50 85 CYS A CA 1
ATOM 650 C C . CYS A 1 85 ? -9.141 -5.809 -21.366 1.00 77.50 85 CYS A C 1
ATOM 652 O O . CYS A 1 85 ? -8.830 -6.435 -20.355 1.00 77.50 85 CYS A O 1
ATOM 654 N N . ALA A 1 86 ? -8.236 -5.206 -22.144 1.00 68.81 86 ALA A N 1
ATOM 655 C CA . ALA A 1 86 ? -6.800 -5.239 -21.870 1.00 68.81 86 ALA A CA 1
ATOM 656 C C . ALA A 1 86 ? -6.463 -4.771 -20.441 1.00 68.81 86 ALA A C 1
ATOM 658 O O . ALA A 1 86 ? -7.153 -3.914 -19.885 1.00 68.81 86 ALA A O 1
ATOM 659 N N . ASP A 1 87 ? -5.366 -5.306 -19.891 1.00 67.62 87 ASP A N 1
ATOM 660 C CA . ASP A 1 87 ? -4.883 -5.019 -18.537 1.00 67.62 87 ASP A CA 1
ATOM 661 C C . ASP A 1 87 ? -4.833 -3.511 -18.257 1.00 67.62 87 ASP A C 1
ATOM 663 O O . ASP A 1 87 ? -3.966 -2.777 -18.748 1.00 67.62 87 ASP A O 1
ATOM 667 N N . MET A 1 88 ? -5.751 -3.048 -17.410 1.00 66.56 88 MET A N 1
ATOM 668 C CA . MET A 1 88 ? -5.757 -1.683 -16.912 1.00 66.56 88 MET A CA 1
ATOM 669 C C . MET A 1 88 ? -4.614 -1.529 -15.912 1.00 66.56 88 MET A C 1
ATOM 671 O O . MET A 1 88 ? -4.747 -1.781 -14.715 1.00 66.56 88 MET A O 1
ATOM 675 N N . ARG A 1 89 ? -3.445 -1.125 -16.412 1.00 65.38 89 ARG A N 1
ATOM 676 C CA . ARG A 1 89 ? -2.294 -0.834 -15.557 1.00 65.38 89 ARG A CA 1
ATOM 677 C C . ARG A 1 89 ? -2.570 0.461 -14.792 1.00 65.38 89 ARG A C 1
ATOM 679 O O . ARG A 1 89 ? -2.705 1.514 -15.422 1.00 65.38 89 ARG A O 1
ATOM 686 N N . PRO A 1 90 ? -2.660 0.435 -13.451 1.00 65.31 90 PRO A N 1
ATOM 687 C CA . PRO A 1 90 ? -2.840 1.662 -12.695 1.00 65.31 90 PRO A CA 1
ATOM 688 C C . PRO A 1 90 ? -1.643 2.586 -12.924 1.00 65.31 90 PRO A C 1
ATOM 690 O O . PRO A 1 90 ? -0.514 2.129 -13.114 1.00 65.31 90 PRO A O 1
ATOM 693 N N . ARG A 1 91 ? -1.909 3.896 -12.898 1.00 63.38 91 ARG A N 1
ATOM 694 C CA . ARG A 1 91 ? -0.897 4.941 -13.088 1.00 63.38 91 ARG A CA 1
ATOM 695 C C . ARG A 1 91 ? 0.335 4.656 -12.208 1.00 63.38 91 ARG A C 1
ATOM 697 O O . ARG A 1 91 ? 0.145 4.338 -11.029 1.00 63.38 91 ARG A O 1
ATOM 704 N N . PRO A 1 92 ? 1.568 4.807 -12.735 1.00 61.34 92 PRO A N 1
ATOM 705 C CA . PRO A 1 92 ? 2.779 4.600 -11.953 1.00 61.34 92 PRO A CA 1
ATOM 706 C C . PRO A 1 92 ? 2.726 5.423 -10.667 1.00 61.34 92 PRO A C 1
ATOM 708 O O . PRO A 1 92 ? 2.395 6.613 -10.692 1.00 61.34 92 PRO A O 1
ATOM 711 N N . ALA A 1 93 ? 3.030 4.786 -9.536 1.00 68.38 93 ALA A N 1
ATOM 712 C CA . ALA A 1 93 ? 3.239 5.525 -8.302 1.00 68.38 93 ALA A CA 1
ATOM 713 C C . ALA A 1 93 ? 4.381 6.536 -8.518 1.00 68.38 93 ALA A C 1
ATOM 715 O O . ALA A 1 93 ? 5.325 6.231 -9.253 1.00 68.38 93 ALA A O 1
ATOM 716 N N . PRO A 1 94 ? 4.325 7.728 -7.896 1.00 74.44 94 PRO A N 1
ATOM 717 C CA . PRO A 1 94 ? 5.441 8.659 -7.968 1.00 74.44 94 PRO A CA 1
ATOM 718 C C . PRO A 1 94 ? 6.727 7.973 -7.482 1.00 74.44 94 PRO A C 1
ATOM 720 O O . PRO A 1 94 ? 6.663 7.162 -6.546 1.00 74.44 94 PRO A O 1
ATOM 723 N N . PRO A 1 95 ? 7.881 8.295 -8.093 1.00 75.75 95 PRO A N 1
ATOM 724 C CA . PRO A 1 95 ? 9.146 7.654 -7.771 1.00 75.75 95 PRO A CA 1
ATOM 725 C C . PRO A 1 95 ? 9.444 7.772 -6.268 1.00 75.75 95 PRO A C 1
ATOM 727 O O . PRO A 1 95 ? 9.214 8.833 -5.666 1.00 75.75 95 PRO A O 1
ATOM 730 N N . PRO A 1 96 ? 9.934 6.699 -5.621 1.00 79.69 96 PRO A N 1
ATOM 731 C CA . PRO A 1 96 ? 10.313 6.763 -4.220 1.00 79.69 96 PRO A CA 1
ATOM 732 C C . PRO A 1 96 ? 11.448 7.773 -4.030 1.00 79.69 96 PRO A C 1
ATOM 734 O O . PRO A 1 96 ? 12.342 7.914 -4.861 1.00 79.69 96 PRO A O 1
ATOM 737 N N . LYS A 1 97 ? 11.453 8.466 -2.887 1.00 87.44 97 LYS A N 1
ATOM 738 C CA . LYS A 1 97 ? 12.584 9.328 -2.526 1.00 87.44 97 LYS A CA 1
ATOM 739 C C . LYS A 1 97 ? 13.850 8.480 -2.399 1.00 87.44 97 LYS A C 1
ATOM 741 O O . LYS A 1 97 ? 13.792 7.390 -1.828 1.00 87.44 97 LYS A O 1
ATOM 746 N N . ARG A 1 98 ? 14.999 9.027 -2.802 1.00 88.00 98 ARG A N 1
ATOM 747 C CA . ARG A 1 98 ? 16.309 8.359 -2.712 1.00 88.00 98 ARG A CA 1
ATOM 748 C C . ARG A 1 98 ? 16.581 7.740 -1.333 1.00 88.00 98 ARG A C 1
ATOM 750 O O . ARG A 1 98 ? 16.877 6.555 -1.250 1.00 88.00 98 ARG A O 1
ATOM 757 N N . ALA A 1 99 ? 16.335 8.488 -0.256 1.00 89.94 99 ALA A N 1
ATOM 758 C CA . ALA A 1 99 ? 16.497 8.001 1.119 1.00 89.94 99 ALA A CA 1
ATOM 759 C C . ALA A 1 99 ? 15.645 6.753 1.443 1.00 89.94 99 ALA A C 1
ATOM 761 O O . ALA A 1 99 ? 16.014 5.923 2.269 1.00 89.94 99 ALA A O 1
ATOM 762 N N . THR A 1 100 ? 14.483 6.604 0.798 1.00 86.81 100 THR A N 1
ATOM 763 C CA . THR A 1 100 ? 13.628 5.417 0.961 1.00 86.81 100 THR A CA 1
ATOM 764 C C . THR A 1 100 ? 14.224 4.206 0.246 1.00 86.81 100 THR A C 1
ATOM 766 O O . THR A 1 100 ? 14.235 3.116 0.813 1.00 86.81 100 THR A O 1
ATOM 769 N N . VAL A 1 101 ? 14.763 4.401 -0.962 1.00 89.56 101 VAL A N 1
ATOM 770 C CA . VAL A 1 101 ? 15.459 3.355 -1.729 1.00 89.56 101 VAL A CA 1
ATOM 771 C C . VAL A 1 101 ? 16.713 2.888 -0.989 1.00 89.56 101 VAL A C 1
ATOM 773 O O . VAL A 1 101 ? 16.917 1.688 -0.828 1.00 89.56 101 VAL A O 1
ATOM 776 N N . GLU A 1 102 ? 17.500 3.819 -0.451 1.00 91.00 102 GLU A N 1
ATOM 777 C CA . GLU A 1 102 ? 18.682 3.513 0.365 1.00 91.00 102 GLU A CA 1
ATOM 778 C C . GLU A 1 102 ? 18.309 2.696 1.610 1.00 91.00 102 GLU A C 1
ATOM 780 O O . GLU A 1 102 ? 18.935 1.676 1.896 1.00 91.00 102 GLU A O 1
ATOM 785 N N . ALA A 1 103 ? 17.224 3.059 2.303 1.00 89.81 103 ALA A N 1
ATOM 786 C CA . ALA A 1 103 ? 16.726 2.281 3.435 1.00 89.81 103 ALA A CA 1
ATOM 787 C C . ALA A 1 103 ? 16.271 0.861 3.037 1.00 89.81 103 ALA A C 1
ATOM 789 O O . ALA A 1 103 ? 16.427 -0.079 3.823 1.00 89.81 103 ALA A O 1
ATOM 790 N N . TYR A 1 104 ? 15.703 0.675 1.840 1.00 87.56 104 TYR A N 1
ATOM 791 C CA . TYR A 1 104 ? 15.356 -0.654 1.326 1.00 87.56 104 TYR A CA 1
ATOM 792 C C . TYR A 1 104 ? 16.590 -1.482 0.976 1.00 87.56 104 TYR A C 1
ATOM 794 O O . TYR A 1 104 ? 16.650 -2.651 1.363 1.00 87.56 104 TYR A O 1
ATOM 802 N N . LEU A 1 105 ? 17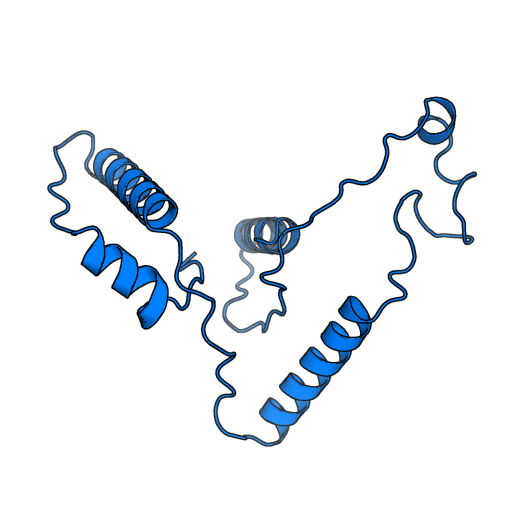.579 -0.876 0.319 1.00 88.94 105 LEU A N 1
ATOM 803 C CA . LEU A 1 105 ? 18.855 -1.510 -0.004 1.00 88.94 105 LEU A CA 1
ATOM 804 C C . LEU A 1 105 ? 19.575 -1.970 1.272 1.00 88.94 105 LEU A C 1
ATOM 806 O O . LEU A 1 105 ? 20.012 -3.114 1.367 1.00 88.94 105 LEU A O 1
ATOM 810 N N . GLU A 1 106 ? 19.608 -1.123 2.300 1.00 88.56 106 GLU A N 1
ATOM 811 C CA . GLU A 1 106 ? 20.203 -1.438 3.601 1.00 88.56 106 GLU A CA 1
ATOM 812 C C . GLU A 1 106 ? 19.489 -2.613 4.293 1.00 88.56 106 GLU A C 1
ATOM 814 O O . GLU A 1 106 ? 20.117 -3.542 4.806 1.00 88.56 106 GLU A O 1
ATOM 819 N N . ARG A 1 107 ? 18.149 -2.632 4.264 1.00 87.94 107 ARG A N 1
ATOM 820 C CA . ARG A 1 107 ? 17.363 -3.769 4.776 1.00 87.94 107 ARG A CA 1
ATOM 821 C C . ARG A 1 107 ? 17.616 -5.048 3.981 1.00 87.94 107 ARG A C 1
ATOM 823 O O . ARG A 1 107 ? 17.634 -6.125 4.573 1.00 87.94 107 ARG A O 1
ATOM 830 N N . MET A 1 108 ? 17.790 -4.953 2.664 1.00 85.75 108 MET A N 1
ATOM 831 C CA . MET A 1 108 ? 18.130 -6.095 1.817 1.00 85.75 108 MET A CA 1
ATOM 832 C C . MET A 1 108 ? 19.504 -6.652 2.186 1.00 85.75 108 MET A C 1
ATOM 834 O O . MET A 1 108 ? 19.592 -7.833 2.507 1.00 85.75 108 MET A O 1
ATOM 838 N N . ARG A 1 109 ? 20.529 -5.798 2.275 1.00 86.56 109 ARG A N 1
ATOM 839 C CA . ARG A 1 109 ? 21.885 -6.177 2.706 1.00 86.56 109 ARG A CA 1
ATOM 840 C C . ARG A 1 109 ? 21.882 -6.881 4.062 1.00 86.56 109 ARG A C 1
ATOM 842 O O . ARG A 1 109 ? 22.481 -7.942 4.199 1.00 86.56 109 ARG A O 1
ATOM 849 N N . LYS A 1 110 ? 21.135 -6.362 5.045 1.00 86.75 110 LYS A N 1
ATOM 850 C CA . LYS A 1 110 ? 20.990 -6.998 6.370 1.00 86.75 110 LYS A CA 1
ATOM 851 C C . LYS A 1 110 ? 20.322 -8.374 6.306 1.00 86.75 110 LYS A C 1
ATOM 853 O O . LYS A 1 110 ? 20.737 -9.286 7.020 1.00 86.75 110 LYS A O 1
ATOM 858 N N . ARG A 1 111 ? 19.290 -8.545 5.470 1.00 85.12 111 ARG A N 1
ATOM 859 C CA . ARG A 1 111 ? 18.634 -9.852 5.275 1.00 85.12 111 ARG A CA 1
ATOM 860 C C . ARG A 1 111 ? 19.573 -10.861 4.625 1.00 85.12 111 ARG A C 1
ATOM 862 O O . ARG A 1 111 ? 19.633 -11.994 5.092 1.00 85.12 111 ARG A O 1
ATOM 869 N N . GLU A 1 112 ? 20.319 -10.446 3.607 1.00 85.38 112 GLU A N 1
ATOM 870 C CA . GLU A 1 112 ? 21.263 -11.324 2.912 1.00 85.38 112 GLU A CA 1
ATOM 871 C C . GLU A 1 112 ? 22.459 -11.693 3.794 1.00 85.38 112 GLU A C 1
ATOM 873 O O . GLU A 1 112 ? 22.815 -12.864 3.870 1.00 85.38 112 GLU A O 1
ATOM 878 N N . ALA A 1 113 ? 22.995 -10.757 4.583 1.00 84.56 113 ALA A N 1
ATOM 879 C CA . ALA A 1 113 ? 24.018 -11.065 5.585 1.00 84.56 113 ALA A CA 1
ATOM 880 C C . ALA A 1 113 ? 23.532 -12.099 6.621 1.00 84.56 113 ALA A C 1
ATOM 882 O O . ALA A 1 113 ? 24.272 -13.014 6.991 1.00 84.56 113 ALA A O 1
ATOM 883 N N . ARG A 1 114 ? 22.264 -12.000 7.055 1.00 84.19 114 ARG A N 1
ATOM 884 C CA . ARG A 1 114 ? 21.648 -12.982 7.962 1.00 84.19 114 ARG A CA 1
ATOM 885 C C . ARG A 1 114 ? 21.494 -14.356 7.303 1.00 84.19 114 ARG A C 1
ATOM 887 O O . ARG A 1 114 ? 21.762 -15.359 7.954 1.00 84.19 114 ARG A O 1
ATOM 894 N N . ARG A 1 115 ? 21.082 -14.412 6.032 1.00 82.50 115 ARG A N 1
ATOM 895 C CA . ARG A 1 115 ? 20.962 -15.665 5.260 1.00 82.50 115 ARG A CA 1
ATOM 896 C C . ARG A 1 115 ? 22.316 -16.317 4.992 1.00 82.50 115 ARG A C 1
ATOM 898 O O . ARG A 1 115 ? 22.430 -17.533 5.060 1.00 82.50 115 ARG A O 1
ATOM 905 N N . ALA A 1 116 ? 23.345 -15.512 4.747 1.00 82.19 116 ALA A N 1
ATOM 906 C CA . ALA A 1 116 ? 24.703 -15.975 4.484 1.00 82.19 116 ALA A CA 1
ATOM 907 C C . ALA A 1 116 ? 25.453 -16.472 5.739 1.00 82.19 116 ALA A C 1
ATOM 909 O O . ALA A 1 116 ? 26.606 -16.903 5.622 1.00 82.19 116 ALA A O 1
ATOM 910 N N . GLY A 1 117 ? 24.826 -16.415 6.923 1.00 78.44 117 GLY A N 1
ATOM 911 C CA . GLY A 1 117 ? 25.421 -16.851 8.189 1.00 78.44 117 GLY A CA 1
ATOM 912 C C . GLY A 1 117 ? 26.526 -15.920 8.694 1.00 78.44 117 GLY A C 1
ATOM 913 O O . GLY A 1 117 ? 27.486 -16.390 9.290 1.00 78.44 117 GLY A O 1
ATOM 914 N N . GLY A 1 118 ? 26.439 -14.614 8.411 1.00 67.56 118 GLY A N 1
ATOM 915 C CA . GLY A 1 118 ? 27.452 -13.632 8.825 1.00 67.56 118 GLY A CA 1
ATOM 916 C C . GLY A 1 118 ? 28.641 -13.488 7.869 1.00 67.56 118 GLY A C 1
ATOM 917 O O . GLY A 1 118 ? 29.517 -12.660 8.107 1.00 67.56 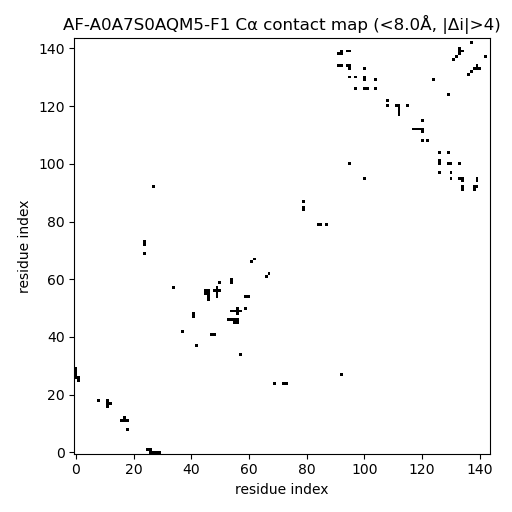118 GLY A O 1
ATOM 918 N N . ARG A 1 119 ? 28.666 -14.231 6.756 1.00 66.38 119 ARG A N 1
ATOM 919 C CA . ARG A 1 119 ? 29.620 -13.985 5.665 1.00 66.38 119 ARG A CA 1
ATOM 920 C C . ARG A 1 119 ? 29.266 -12.689 4.936 1.00 66.38 119 ARG A C 1
ATOM 922 O O . ARG A 1 119 ? 28.088 -12.379 4.747 1.00 66.38 119 ARG A O 1
ATOM 929 N N . VAL A 1 120 ? 30.288 -11.949 4.504 1.00 62.38 120 VAL A N 1
ATOM 930 C CA . VAL A 1 120 ? 30.117 -10.720 3.718 1.00 62.38 120 VAL A CA 1
ATOM 931 C C . VAL A 1 120 ? 29.458 -11.076 2.386 1.00 62.38 120 VAL A C 1
ATOM 933 O O . VAL A 1 120 ? 30.106 -11.552 1.458 1.00 62.38 120 VAL A O 1
ATOM 936 N N . CYS A 1 121 ? 28.150 -10.852 2.294 1.00 63.88 121 CYS A N 1
ATOM 937 C CA . CYS A 1 121 ? 27.429 -10.913 1.036 1.00 63.88 121 CYS A CA 1
ATOM 938 C C . CYS A 1 121 ? 27.709 -9.603 0.286 1.00 63.88 121 CYS A C 1
ATOM 940 O O . CYS A 1 121 ? 27.189 -8.547 0.657 1.00 63.88 121 CYS A O 1
ATOM 942 N N . ARG A 1 122 ? 28.584 -9.647 -0.726 1.00 65.69 122 ARG A N 1
ATOM 943 C CA . ARG A 1 122 ? 28.808 -8.508 -1.626 1.00 65.69 122 ARG A CA 1
ATOM 944 C C . ARG A 1 122 ? 27.588 -8.367 -2.529 1.00 65.69 122 ARG A C 1
ATOM 946 O O . ARG A 1 122 ? 27.519 -8.968 -3.592 1.00 65.69 122 ARG A O 1
ATOM 953 N N . LEU A 1 123 ? 26.601 -7.613 -2.057 1.00 76.19 123 LEU A N 1
ATOM 954 C CA . LEU A 1 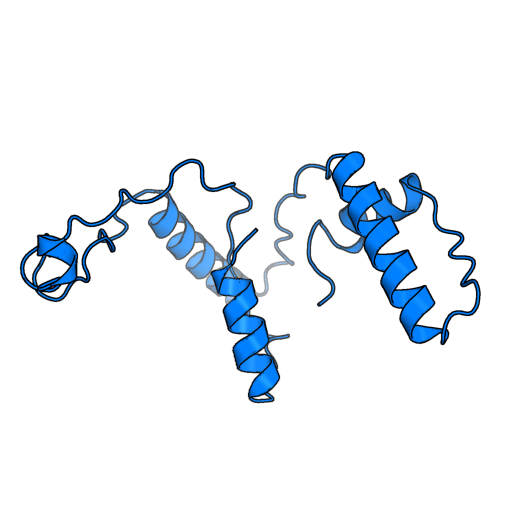123 ? 25.457 -7.230 -2.869 1.00 76.19 123 LEU A CA 1
ATOM 955 C C . LEU A 1 123 ? 25.891 -6.082 -3.787 1.00 76.19 123 LEU A C 1
ATOM 957 O O . LEU A 1 123 ? 25.923 -4.926 -3.352 1.00 76.19 123 LEU A O 1
ATOM 961 N N . ASP A 1 124 ? 26.262 -6.414 -5.021 1.00 82.50 124 ASP A N 1
ATOM 962 C CA . ASP A 1 124 ? 26.644 -5.439 -6.047 1.00 82.50 124 ASP A CA 1
ATOM 963 C C . ASP A 1 124 ? 25.389 -4.845 -6.695 1.00 82.50 124 ASP A C 1
ATOM 965 O O . ASP A 1 124 ? 24.993 -5.190 -7.801 1.00 82.50 124 ASP A O 1
ATOM 969 N N . VAL A 1 125 ? 24.669 -4.046 -5.906 1.00 87.12 125 VAL A N 1
ATOM 970 C CA . VAL A 1 125 ? 23.472 -3.326 -6.345 1.00 87.12 125 VAL A CA 1
ATOM 971 C C . VAL A 1 125 ? 23.646 -1.865 -5.970 1.00 87.12 125 VAL A C 1
ATOM 973 O O . VAL A 1 125 ? 23.761 -1.509 -4.787 1.00 87.12 125 VAL A O 1
ATOM 976 N N . THR A 1 126 ? 23.660 -1.015 -6.986 1.00 89.12 126 THR A N 1
ATOM 977 C CA . THR A 1 126 ? 23.717 0.437 -6.849 1.00 89.12 126 THR A CA 1
ATOM 978 C C . THR A 1 126 ? 22.363 1.004 -6.417 1.00 89.12 126 THR A C 1
ATOM 980 O O . THR A 1 126 ? 21.305 0.388 -6.555 1.00 89.12 126 THR A O 1
ATOM 983 N N . VAL A 1 127 ? 22.366 2.237 -5.902 1.00 88.31 127 VAL A N 1
ATOM 984 C CA . VAL A 1 127 ? 21.118 2.937 -5.542 1.00 88.31 127 VAL A CA 1
ATOM 985 C C . VAL A 1 127 ? 20.240 3.182 -6.778 1.00 88.31 127 VAL A C 1
ATOM 987 O O . VAL A 1 127 ? 19.015 3.163 -6.665 1.00 88.31 127 VAL A O 1
ATOM 990 N N . ALA A 1 128 ? 20.849 3.382 -7.952 1.00 88.00 128 ALA A N 1
ATOM 991 C CA . ALA A 1 128 ? 20.132 3.574 -9.209 1.00 88.00 128 ALA A CA 1
ATOM 992 C C . ALA A 1 128 ? 19.403 2.294 -9.642 1.00 88.00 128 ALA A C 1
ATOM 994 O O . ALA A 1 128 ? 18.202 2.339 -9.899 1.00 88.00 128 ALA A O 1
ATOM 995 N N . GLU A 1 129 ? 20.085 1.147 -9.618 1.00 90.44 129 GLU A N 1
ATOM 996 C CA . GLU A 1 129 ? 19.478 -0.157 -9.920 1.00 90.44 129 GLU A CA 1
ATOM 997 C C . GLU A 1 129 ? 18.390 -0.517 -8.910 1.00 90.44 129 GLU A C 1
ATOM 999 O O . GLU A 1 129 ? 17.314 -0.973 -9.285 1.00 90.44 129 GLU A O 1
ATOM 1004 N N . ALA A 1 130 ? 18.612 -0.240 -7.622 1.00 89.12 130 ALA A N 1
ATOM 1005 C CA . ALA A 1 130 ? 17.583 -0.426 -6.607 1.00 89.12 130 ALA A CA 1
ATOM 1006 C C . ALA A 1 130 ? 16.349 0.458 -6.864 1.00 89.12 130 ALA A C 1
ATOM 1008 O O . ALA A 1 130 ? 15.221 0.012 -6.655 1.00 89.12 130 ALA A O 1
ATOM 1009 N N . SER A 1 131 ? 16.541 1.693 -7.337 1.00 88.62 131 SER A N 1
ATOM 1010 C CA . SER A 1 131 ? 15.436 2.585 -7.707 1.00 88.62 131 SER A CA 1
ATOM 1011 C C . SER A 1 131 ? 14.672 2.056 -8.921 1.00 88.62 131 SER A C 1
ATOM 1013 O O . SER A 1 131 ? 13.442 2.017 -8.882 1.00 88.62 131 SER A O 1
ATOM 1015 N N . PHE A 1 132 ? 15.390 1.599 -9.951 1.00 87.88 132 PHE A N 1
ATOM 1016 C CA . PHE A 1 132 ? 14.815 0.971 -11.143 1.00 87.88 132 PHE A CA 1
ATOM 1017 C C . PHE A 1 132 ? 13.984 -0.262 -10.776 1.00 87.88 132 PHE A C 1
ATOM 1019 O O . PHE A 1 132 ? 12.820 -0.365 -11.151 1.00 87.88 132 PHE A O 1
ATOM 1026 N N . LEU A 1 133 ? 14.529 -1.161 -9.950 1.00 88.12 133 LEU A N 1
ATOM 1027 C CA . LEU A 1 133 ? 13.799 -2.335 -9.476 1.00 88.12 133 LEU A CA 1
ATOM 1028 C C . LEU A 1 133 ? 12.511 -1.924 -8.755 1.00 88.12 133 LEU A C 1
ATOM 1030 O O . LEU A 1 133 ? 11.433 -2.420 -9.074 1.00 88.12 133 LEU A O 1
ATOM 1034 N N . VAL A 1 134 ? 12.589 -1.000 -7.796 1.00 85.62 134 VAL A N 1
ATOM 1035 C CA . VAL A 1 134 ? 11.410 -0.597 -7.016 1.00 85.62 134 VAL A CA 1
ATOM 1036 C C . VAL A 1 134 ? 10.339 0.052 -7.896 1.00 85.62 134 VAL A C 1
ATOM 1038 O O . VAL A 1 134 ? 9.157 -0.196 -7.669 1.00 85.62 134 VAL A O 1
ATOM 1041 N N . GLN A 1 135 ? 10.712 0.872 -8.876 1.00 83.56 135 GLN A N 1
ATOM 1042 C CA . GLN A 1 135 ? 9.766 1.664 -9.661 1.00 83.56 135 GLN A CA 1
ATOM 1043 C C . GLN A 1 135 ? 9.293 0.966 -10.940 1.00 83.56 135 GLN A C 1
ATOM 1045 O O . GLN A 1 135 ? 8.089 0.895 -11.187 1.00 83.56 135 GLN A O 1
ATOM 1050 N N . ASP A 1 136 ? 10.215 0.452 -11.742 1.00 82.62 136 ASP A N 1
ATOM 1051 C CA . ASP A 1 136 ? 9.916 -0.014 -13.095 1.00 82.62 136 ASP A CA 1
ATOM 1052 C C . ASP A 1 136 ? 9.603 -1.508 -13.127 1.00 82.62 136 ASP A C 1
ATOM 1054 O O . ASP A 1 136 ? 8.758 -1.933 -13.909 1.00 82.62 136 ASP A O 1
ATOM 1058 N N . VAL A 1 137 ? 10.206 -2.293 -12.227 1.00 84.19 137 VAL A N 1
ATOM 1059 C CA . VAL A 1 137 ? 9.902 -3.729 -12.098 1.00 84.19 137 VAL A CA 1
ATOM 1060 C C . VAL A 1 137 ? 8.743 -3.960 -11.132 1.00 84.19 137 VAL A C 1
ATOM 1062 O O . VAL A 1 137 ? 7.785 -4.656 -11.456 1.00 84.19 137 VAL A O 1
ATOM 1065 N N . TRP A 1 138 ? 8.808 -3.365 -9.939 1.00 80.44 138 TRP A N 1
ATOM 1066 C CA . TRP A 1 138 ? 7.826 -3.617 -8.881 1.00 80.44 138 TRP A CA 1
ATOM 1067 C C . TRP A 1 138 ? 6.729 -2.552 -8.780 1.00 80.44 138 TRP A C 1
ATOM 1069 O O . TRP A 1 138 ? 5.787 -2.735 -8.012 1.00 80.44 138 TRP A O 1
ATOM 1079 N N . HIS A 1 139 ? 6.803 -1.440 -9.517 1.00 78.69 139 HIS A N 1
ATOM 1080 C CA . HIS A 1 139 ? 5.782 -0.376 -9.498 1.00 78.69 139 HIS A CA 1
ATOM 1081 C C . HIS A 1 139 ? 5.452 0.163 -8.096 1.00 78.69 139 HIS A C 1
ATOM 1083 O O . HIS A 1 139 ? 4.308 0.501 -7.779 1.00 78.69 139 HIS A O 1
ATOM 1089 N N . GLY A 1 140 ? 6.454 0.211 -7.218 1.00 74.81 140 GLY A N 1
ATOM 1090 C CA . GLY A 1 140 ? 6.315 0.602 -5.816 1.00 74.81 140 GLY A CA 1
ATOM 1091 C C . GLY A 1 140 ? 5.553 -0.414 -4.958 1.00 74.81 140 GLY A C 1
ATOM 1092 O O . GLY A 1 140 ? 5.159 -0.092 -3.832 1.00 74.81 140 GLY A O 1
ATOM 1093 N N . ARG A 1 141 ? 5.320 -1.626 -5.473 1.00 73.56 141 ARG A N 1
ATOM 1094 C CA . ARG A 1 141 ? 4.663 -2.733 -4.774 1.00 73.56 141 ARG A CA 1
ATOM 1095 C C . ARG A 1 141 ? 5.700 -3.600 -4.066 1.00 73.56 141 ARG A C 1
ATOM 1097 O O . ARG A 1 141 ? 6.877 -3.634 -4.408 1.00 73.56 141 ARG A O 1
ATOM 1104 N N . SER A 1 142 ? 5.244 -4.278 -3.022 1.00 69.12 142 SER A N 1
ATOM 1105 C CA . SER A 1 142 ? 6.046 -5.281 -2.323 1.00 69.12 142 SER A CA 1
ATOM 1106 C C . SER A 1 142 ? 6.037 -6.577 -3.132 1.00 69.12 142 SER A C 1
ATOM 1108 O O . SER A 1 142 ? 4.975 -6.984 -3.592 1.00 69.12 142 SER A O 1
ATOM 1110 N N . ALA A 1 143 ? 7.197 -7.225 -3.260 1.00 65.00 143 ALA A N 1
ATOM 1111 C CA . ALA A 1 143 ? 7.331 -8.582 -3.804 1.00 65.00 143 ALA A CA 1
ATOM 1112 C C . ALA A 1 143 ? 6.837 -9.681 -2.836 1.00 65.00 143 ALA A C 1
ATOM 1114 O O . ALA A 1 143 ? 6.787 -10.851 -3.201 1.00 65.00 143 ALA A O 1
ATOM 1115 N N . LEU A 1 144 ? 6.539 -9.292 -1.590 1.00 55.22 144 LEU A N 1
ATOM 1116 C CA . LEU A 1 144 ? 6.003 -10.115 -0.500 1.00 55.22 144 LEU A CA 1
ATOM 1117 C C . LEU A 1 144 ? 4.578 -9.690 -0.148 1.00 55.22 144 LEU A C 1
ATOM 1119 O O . LEU A 1 144 ? 4.355 -8.450 -0.111 1.00 55.22 144 LEU A O 1
#

Solvent-accessible surface area (backbone atoms only — not comparable to full-atom values): 9308 Å² total; per-residue (Å²): 125,52,73,65,62,54,50,49,54,50,55,34,52,77,68,73,48,84,59,91,88,57,89,81,87,84,64,88,69,76,86,87,74,78,83,79,81,73,52,74,68,48,65,75,46,39,75,80,69,27,96,45,92,94,38,57,57,93,54,67,80,78,80,49,70,66,57,52,49,50,53,52,51,53,52,51,51,54,50,37,64,75,66,68,52,77,86,82,73,74,79,79,60,81,79,78,55,67,73,56,45,51,52,49,52,52,53,48,52,53,51,48,24,60,73,57,71,72,43,89,65,83,74,93,67,53,72,66,57,51,43,44,44,40,47,75,74,40,51,73,52,73,98,114

Radius of gyration: 20.87 Å; Cα contacts (8 Å, |Δi|>4): 76; chains: 1;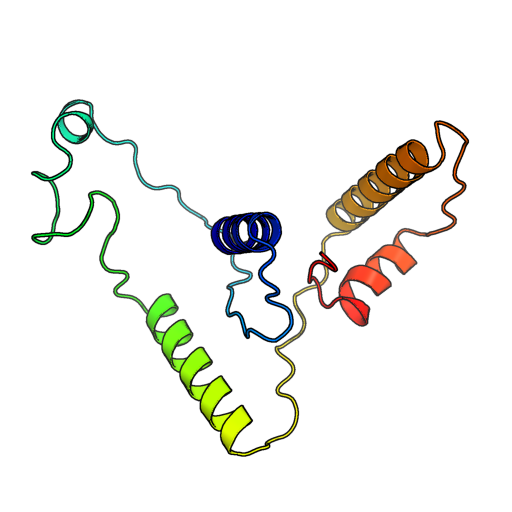 bounding box: 57×34×52 Å

Mean predicted aligned error: 9.93 Å

InterPro domains:
  IPR045886 ThiF/MoeB/HesA family [PTHR43267] (1-144)

Secondary structure (DSSP, 8-state):
--HHHHHHHHHHHHTT---TT-------PPP--PPPPPPHHHHH-TTTT-SSTTPPTT-----SHHHHHHHHHHHHHHHHHHHT----PPPPPPPPPHHHHHHHHHHHHHHHHHHTTTS-------HHHHHHIIIIISTT----